Protein AF-A0A5J6MSN3-F1 (afdb_monomer_lite)

Secondary structure (DSSP, 8-state):
-----------------------HHHHHHHHHHHHHHHHHHH--S-SSHHHHHHHHHHHHHHHHHHS-HHHHHHHHHHTPPPPHHHHHHHS-HHHHHHHHHHH-HHHHHHHHHHTT--

Structure (mmCIF, N/CA/C/O backbone):
data_AF-A0A5J6MSN3-F1
#
_entry.id   AF-A0A5J6MSN3-F1
#
loop_
_atom_site.group_PDB
_atom_site.id
_atom_site.type_symbol
_atom_site.label_atom_id
_atom_site.label_alt_id
_atom_site.label_comp_id
_atom_site.label_asym_id
_atom_site.label_entity_id
_atom_site.label_seq_id
_atom_site.pdbx_PDB_ins_code
_atom_site.Cartn_x
_atom_site.Cartn_y
_atom_site.Cartn_z
_atom_site.occupancy
_atom_site.B_iso_or_equiv
_atom_site.auth_seq_id
_atom_site.auth_comp_id
_atom_site.auth_asym_id
_atom_site.auth_atom_id
_atom_site.pdbx_PDB_model_num
ATOM 1 N N . MET A 1 1 ? 27.622 -17.637 60.962 1.00 42.16 1 MET A N 1
ATOM 2 C CA . MET A 1 1 ? 26.563 -18.399 60.266 1.00 42.16 1 MET A CA 1
ATOM 3 C C . MET A 1 1 ? 25.306 -17.545 60.203 1.00 42.16 1 MET A C 1
ATOM 5 O O . MET A 1 1 ? 24.886 -17.123 61.264 1.00 42.16 1 MET A O 1
ATOM 9 N N . ARG A 1 2 ? 24.735 -17.375 58.993 1.00 43.38 2 ARG A N 1
ATOM 10 C CA . ARG A 1 2 ? 23.323 -17.029 58.686 1.00 43.38 2 ARG A CA 1
ATOM 11 C C . ARG A 1 2 ? 22.830 -15.644 59.158 1.00 43.38 2 ARG A C 1
ATOM 13 O O . ARG A 1 2 ? 22.968 -15.296 60.312 1.00 43.38 2 ARG A O 1
ATOM 20 N N . GLY A 1 3 ? 22.208 -14.801 58.346 1.00 35.91 3 GLY A N 1
ATOM 21 C CA . GLY A 1 3 ? 21.827 -14.869 56.940 1.00 35.91 3 GLY A CA 1
ATOM 22 C C . GLY A 1 3 ? 21.275 -13.491 56.565 1.00 35.91 3 GLY A C 1
ATOM 23 O O . GLY A 1 3 ? 20.485 -12.921 57.312 1.00 35.91 3 GLY A O 1
ATOM 24 N N . LYS A 1 4 ? 21.745 -12.919 55.454 1.00 43.66 4 LYS A N 1
ATOM 25 C CA . LYS A 1 4 ? 21.223 -11.656 54.923 1.00 43.66 4 LYS A CA 1
ATOM 26 C C . LYS A 1 4 ? 19.958 -11.984 54.131 1.00 43.66 4 LYS A C 1
ATOM 28 O O . LYS A 1 4 ? 20.036 -12.725 53.155 1.00 43.66 4 LYS A O 1
ATOM 33 N N . ILE A 1 5 ? 18.812 -11.470 54.572 1.00 53.16 5 ILE A N 1
ATOM 34 C CA . ILE A 1 5 ? 17.555 -11.535 53.821 1.00 53.16 5 ILE A CA 1
ATOM 35 C C . ILE A 1 5 ? 17.694 -10.549 52.660 1.00 53.16 5 ILE A C 1
ATOM 37 O O . ILE A 1 5 ? 17.676 -9.335 52.847 1.00 53.16 5 ILE A O 1
ATOM 41 N N . LEU A 1 6 ? 17.935 -11.096 51.472 1.00 43.41 6 LEU A N 1
ATOM 42 C CA . LEU A 1 6 ? 17.957 -10.367 50.214 1.00 43.41 6 LEU A CA 1
ATOM 43 C C . LEU A 1 6 ? 16.502 -10.206 49.757 1.00 43.41 6 LEU A C 1
ATOM 45 O O . LEU A 1 6 ? 15.920 -11.117 49.173 1.00 43.41 6 LEU A O 1
ATOM 49 N N . THR A 1 7 ? 15.895 -9.068 50.079 1.00 51.88 7 THR A N 1
ATOM 50 C CA . THR A 1 7 ? 14.564 -8.698 49.590 1.00 51.88 7 THR A CA 1
ATOM 51 C C . THR A 1 7 ? 14.663 -8.393 48.095 1.00 51.88 7 THR A C 1
ATOM 53 O O . THR A 1 7 ? 15.107 -7.318 47.697 1.00 51.88 7 THR A O 1
ATOM 56 N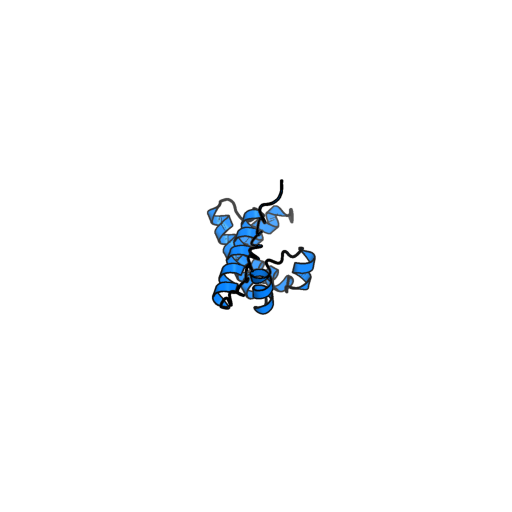 N . ILE A 1 8 ? 14.290 -9.362 47.259 1.00 50.06 8 ILE A N 1
ATOM 57 C CA . ILE A 1 8 ? 14.153 -9.181 45.812 1.00 50.06 8 ILE A CA 1
ATOM 58 C C . ILE A 1 8 ? 12.871 -8.376 45.578 1.00 50.06 8 ILE A C 1
ATOM 60 O O . ILE A 1 8 ? 11.764 -8.906 45.646 1.00 50.06 8 ILE A O 1
ATOM 64 N N . LEU A 1 9 ? 13.028 -7.077 45.324 1.00 46.84 9 LEU A N 1
ATOM 65 C CA . LEU A 1 9 ? 11.989 -6.238 44.735 1.00 46.84 9 LEU A CA 1
ATOM 66 C C . LEU A 1 9 ? 11.751 -6.731 43.302 1.00 46.84 9 LEU A C 1
ATOM 68 O O . LEU A 1 9 ? 12.444 -6.333 42.368 1.00 46.84 9 LEU A O 1
ATOM 72 N N . LEU A 1 10 ? 10.779 -7.629 43.139 1.00 49.16 10 LEU A N 1
ATOM 73 C CA . LEU A 1 10 ? 10.155 -7.924 41.853 1.00 49.16 10 LEU A CA 1
ATOM 74 C C . LEU A 1 10 ? 9.430 -6.659 41.387 1.00 49.16 10 LEU A C 1
ATOM 76 O O . LEU A 1 10 ? 8.254 -6.440 41.672 1.00 49.16 10 LEU A O 1
ATOM 80 N N . GLY A 1 11 ? 10.172 -5.799 40.692 1.00 39.44 11 GLY A N 1
ATOM 81 C CA . GLY A 1 11 ? 9.613 -4.750 39.860 1.00 39.44 11 GLY A CA 1
ATOM 82 C C . GLY A 1 11 ? 8.829 -5.404 38.733 1.00 39.44 11 GLY A C 1
ATOM 83 O O . GLY A 1 11 ? 9.381 -5.712 37.680 1.00 39.44 11 GLY A O 1
ATOM 84 N N . VAL A 1 12 ? 7.540 -5.641 38.965 1.00 51.56 12 VAL A N 1
ATOM 85 C CA . VAL A 1 12 ? 6.582 -5.883 37.891 1.00 51.56 12 VAL A CA 1
ATOM 86 C C . VAL A 1 12 ? 6.498 -4.569 37.123 1.00 51.56 12 VAL A C 1
ATOM 88 O O . VAL A 1 12 ? 5.761 -3.658 37.494 1.00 51.56 12 VAL A O 1
ATOM 91 N N . VAL A 1 13 ? 7.317 -4.444 36.079 1.00 51.19 13 VAL A N 1
ATOM 92 C CA . VAL A 1 13 ? 7.136 -3.421 35.055 1.00 51.19 13 VAL A CA 1
ATOM 93 C C . VAL A 1 13 ? 5.846 -3.795 34.340 1.00 51.19 13 VAL A C 1
ATOM 95 O O . VAL A 1 13 ? 5.841 -4.553 33.373 1.00 51.19 13 VAL A O 1
ATOM 98 N N . VAL A 1 14 ? 4.725 -3.308 34.868 1.00 50.88 14 VAL A N 1
ATOM 99 C CA . VAL A 1 14 ? 3.475 -3.247 34.125 1.00 50.88 14 VAL A CA 1
ATOM 100 C C . VAL A 1 14 ? 3.749 -2.254 33.005 1.00 50.88 14 VAL A C 1
ATOM 102 O O . VAL A 1 14 ? 3.611 -1.045 33.181 1.00 50.88 14 VAL A O 1
ATOM 105 N N . VAL A 1 15 ? 4.207 -2.756 31.856 1.00 52.75 15 VAL A N 1
ATOM 106 C CA . VAL A 1 15 ? 4.076 -2.029 30.597 1.00 52.75 15 VAL A CA 1
ATOM 107 C C . VAL A 1 15 ? 2.577 -1.976 30.354 1.00 52.75 15 VAL A C 1
ATOM 109 O O . VAL A 1 15 ? 1.991 -2.858 29.732 1.00 52.75 15 VAL A O 1
ATOM 112 N N . ALA A 1 16 ? 1.932 -0.974 30.947 1.00 45.44 16 ALA A N 1
ATOM 113 C CA . ALA A 1 16 ? 0.631 -0.538 30.511 1.00 45.44 16 ALA A CA 1
ATOM 114 C C . ALA A 1 16 ? 0.846 -0.109 29.061 1.00 45.44 16 ALA A C 1
ATOM 116 O O . ALA A 1 16 ? 1.355 0.979 28.791 1.00 45.44 16 ALA A O 1
ATOM 117 N N . CYS A 1 17 ? 0.545 -1.006 28.122 1.00 48.94 17 CYS A N 1
ATOM 118 C CA . CYS A 1 17 ? 0.270 -0.625 26.752 1.00 48.94 17 CYS A CA 1
ATOM 119 C C . CYS A 1 17 ? -0.966 0.264 26.834 1.00 48.94 17 CYS A C 1
ATOM 121 O O . CYS A 1 17 ? -2.091 -0.213 26.710 1.00 48.94 17 CYS A O 1
ATOM 123 N N . SER A 1 18 ? -0.763 1.543 27.150 1.00 47.03 18 SER A N 1
ATOM 124 C CA . SER A 1 18 ? -1.765 2.571 26.959 1.00 47.03 18 SER A CA 1
ATOM 125 C C . SER A 1 18 ? -2.219 2.398 25.524 1.00 47.03 18 SER A C 1
ATOM 127 O O . SER A 1 18 ? -1.407 2.547 24.609 1.00 47.03 18 SER A O 1
ATOM 129 N N . ALA A 1 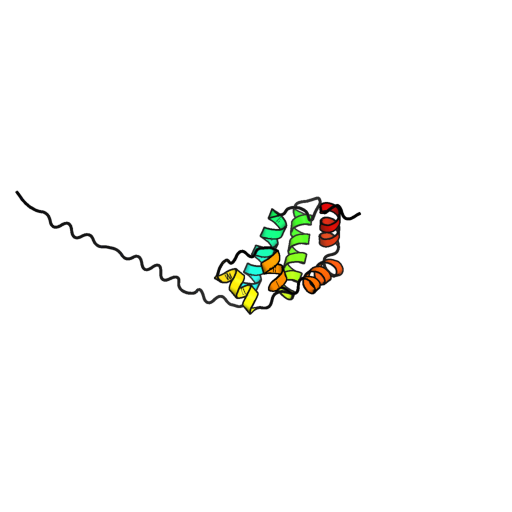19 ? -3.469 1.981 25.334 1.00 53.75 19 ALA A N 1
ATOM 130 C CA . ALA A 1 19 ? -4.089 1.984 24.027 1.00 53.75 19 ALA A CA 1
ATOM 131 C C . ALA A 1 19 ? -3.982 3.428 23.537 1.00 53.75 19 ALA A C 1
ATOM 133 O O . ALA A 1 19 ? -4.675 4.316 24.036 1.00 53.75 19 ALA A O 1
ATOM 134 N N . VAL A 1 20 ? -3.002 3.692 22.671 1.00 64.69 20 VAL A N 1
ATOM 135 C CA . VAL A 1 20 ? -2.852 4.996 22.042 1.00 64.69 20 VAL A CA 1
ATOM 136 C C . VAL A 1 20 ? -4.074 5.097 21.158 1.00 64.69 20 VAL A C 1
ATOM 138 O O . VAL A 1 20 ? -4.148 4.427 20.132 1.00 64.69 20 VAL A O 1
ATOM 141 N N . ASN A 1 21 ? -5.065 5.845 21.629 1.00 73.00 21 ASN A N 1
ATOM 142 C CA . ASN A 1 21 ? -6.329 6.015 20.941 1.00 73.00 21 ASN A CA 1
ATOM 143 C C . ASN A 1 21 ? -6.065 6.949 19.755 1.00 73.00 21 ASN A C 1
ATOM 145 O O . ASN A 1 21 ? -6.227 8.163 19.862 1.00 73.00 21 ASN A O 1
ATOM 149 N N . ARG A 1 22 ? -5.513 6.385 18.676 1.00 84.06 22 ARG A N 1
ATOM 150 C CA . ARG A 1 22 ? -5.117 7.128 17.478 1.00 84.06 22 ARG A CA 1
ATOM 151 C C . ARG A 1 22 ? -6.355 7.672 16.781 1.00 84.06 22 ARG A C 1
ATOM 153 O O . ARG A 1 22 ? -7.375 6.976 16.709 1.00 84.06 22 ARG A O 1
ATOM 160 N N . SER A 1 23 ? -6.271 8.885 16.247 1.00 92.50 23 SER A N 1
ATOM 161 C CA . SER A 1 23 ? -7.331 9.428 15.395 1.00 92.50 23 SER A CA 1
ATOM 162 C C . SER A 1 23 ? -7.437 8.629 14.092 1.00 92.50 23 SER A C 1
ATOM 164 O O . SER A 1 23 ? -6.495 7.943 13.693 1.00 92.50 23 SER A O 1
ATOM 166 N N . ASP A 1 24 ? -8.578 8.710 13.405 1.00 90.88 24 ASP A N 1
ATOM 167 C CA . ASP A 1 24 ? -8.731 8.060 12.096 1.00 90.88 24 ASP A CA 1
ATOM 168 C C . ASP A 1 24 ? -7.717 8.597 11.071 1.00 90.88 24 ASP A C 1
ATOM 170 O O . ASP A 1 24 ? -7.189 7.835 10.269 1.00 90.88 24 ASP A O 1
ATOM 174 N N . GLU A 1 25 ? -7.356 9.880 11.154 1.00 94.19 25 GLU A N 1
ATOM 175 C CA . GLU A 1 25 ? -6.325 10.490 10.304 1.00 94.19 25 GLU A CA 1
ATOM 176 C C . GLU A 1 25 ? -4.933 9.893 10.566 1.00 94.19 25 GLU A C 1
ATOM 178 O O . GLU A 1 25 ? -4.184 9.622 9.627 1.00 94.19 25 GLU A O 1
ATOM 183 N N . GLU A 1 26 ? -4.584 9.643 11.833 1.00 94.81 26 GLU A N 1
ATOM 184 C CA . GLU A 1 26 ? -3.326 8.983 12.200 1.00 94.81 26 GLU A CA 1
ATOM 185 C C . GLU A 1 26 ? -3.295 7.522 11.732 1.00 94.81 26 GLU A C 1
ATOM 187 O O . GLU A 1 26 ? -2.252 7.035 11.286 1.00 94.81 26 GLU A O 1
ATOM 192 N N . ILE A 1 27 ? -4.433 6.824 11.814 1.00 94.38 27 ILE A N 1
ATOM 193 C CA . ILE A 1 27 ? -4.590 5.461 11.295 1.00 94.38 27 ILE A CA 1
ATOM 194 C C . ILE A 1 27 ? -4.417 5.442 9.776 1.00 94.38 27 ILE A C 1
ATOM 196 O O . ILE A 1 27 ? -3.641 4.635 9.269 1.00 94.38 27 ILE A O 1
ATOM 200 N N . ASP A 1 28 ? -5.074 6.344 9.053 1.00 95.12 28 ASP A N 1
ATOM 201 C CA . ASP A 1 28 ? -5.018 6.412 7.592 1.00 95.12 28 ASP A CA 1
ATOM 202 C C . ASP A 1 28 ? -3.612 6.780 7.092 1.00 95.12 28 ASP A C 1
ATOM 204 O O . ASP A 1 28 ? -3.112 6.193 6.123 1.00 95.12 28 ASP A O 1
ATOM 208 N N . ALA A 1 29 ? -2.935 7.703 7.782 1.00 95.25 29 ALA A N 1
ATOM 209 C CA . ALA A 1 29 ? -1.560 8.084 7.477 1.00 95.25 29 ALA A CA 1
ATOM 210 C C . ALA A 1 29 ? -0.584 6.917 7.694 1.00 95.25 29 ALA A C 1
ATOM 212 O O . ALA A 1 29 ? 0.260 6.645 6.835 1.00 95.25 29 ALA A O 1
ATOM 213 N N . GLU A 1 30 ? -0.707 6.202 8.814 1.00 94.88 30 GLU A N 1
ATOM 214 C CA . GLU A 1 30 ? 0.147 5.052 9.113 1.00 94.88 30 GLU A CA 1
ATOM 215 C C . GLU A 1 30 ? -0.144 3.865 8.187 1.00 94.88 30 GLU A C 1
ATOM 217 O O . GLU A 1 30 ? 0.797 3.242 7.695 1.00 94.88 30 GLU A O 1
ATOM 222 N N . PHE A 1 31 ? -1.415 3.597 7.882 1.00 92.81 31 PHE A N 1
ATOM 223 C CA . PHE A 1 31 ? -1.830 2.588 6.908 1.00 92.81 31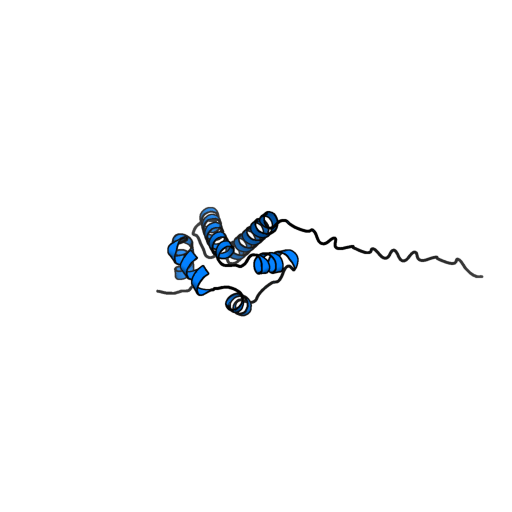 PHE A CA 1
ATOM 224 C C . PHE A 1 31 ? -1.198 2.862 5.537 1.00 92.81 31 PHE A C 1
ATOM 226 O O . PHE A 1 31 ? -0.495 2.014 4.988 1.00 92.81 31 PHE A O 1
ATOM 233 N N . THR A 1 32 ? -1.350 4.090 5.030 1.00 93.75 32 THR A N 1
ATOM 234 C CA . THR A 1 32 ? -0.763 4.512 3.748 1.00 93.75 32 THR A CA 1
ATOM 235 C C . THR A 1 32 ? 0.761 4.377 3.767 1.00 93.75 32 THR A C 1
ATOM 237 O O . THR A 1 32 ? 1.366 3.904 2.805 1.00 93.75 32 THR A O 1
ATOM 240 N N . ARG A 1 33 ? 1.415 4.755 4.874 1.00 94.31 33 ARG A N 1
ATOM 241 C CA . ARG A 1 33 ? 2.870 4.626 5.032 1.00 94.31 33 ARG A CA 1
ATOM 242 C C . ARG A 1 33 ? 3.321 3.164 4.958 1.00 94.31 33 ARG A C 1
ATOM 244 O O . ARG A 1 33 ? 4.319 2.881 4.294 1.00 94.31 33 ARG A O 1
ATOM 251 N N . GLN A 1 34 ? 2.612 2.252 5.623 1.00 90.50 34 GLN A N 1
ATOM 252 C CA . GLN A 1 34 ? 2.909 0.817 5.597 1.00 90.50 34 GLN A CA 1
ATOM 253 C C . GLN A 1 34 ? 2.708 0.224 4.200 1.00 90.50 34 GLN A C 1
ATOM 255 O O . GLN A 1 34 ? 3.604 -0.467 3.716 1.00 90.50 34 GLN A O 1
ATOM 260 N N . ALA A 1 35 ? 1.611 0.570 3.520 1.00 88.19 35 ALA A N 1
ATOM 261 C CA . ALA A 1 35 ? 1.343 0.156 2.143 1.00 88.19 35 ALA A CA 1
ATOM 262 C C . ALA A 1 35 ? 2.450 0.613 1.175 1.00 88.19 35 ALA A C 1
ATOM 264 O O . ALA A 1 35 ? 2.981 -0.187 0.402 1.00 88.19 35 ALA A O 1
ATOM 265 N N . VAL A 1 36 ? 2.899 1.874 1.274 1.00 90.00 36 VAL A N 1
ATOM 266 C CA . VAL A 1 36 ? 4.026 2.377 0.465 1.00 90.00 36 VAL A CA 1
ATOM 267 C C . VAL A 1 36 ? 5.304 1.584 0.737 1.00 90.00 36 VAL A C 1
ATOM 269 O O . VAL A 1 36 ? 6.003 1.220 -0.207 1.00 90.00 36 VAL A O 1
ATOM 272 N N . LEU A 1 37 ? 5.626 1.308 2.004 1.00 88.12 37 LEU A N 1
ATOM 273 C CA . LEU A 1 37 ? 6.826 0.546 2.358 1.00 88.12 37 LEU A CA 1
ATOM 274 C C . LEU A 1 37 ? 6.768 -0.900 1.863 1.00 88.12 37 LEU A C 1
ATOM 276 O O . LEU A 1 37 ? 7.776 -1.385 1.351 1.00 88.12 37 LEU A O 1
ATOM 280 N N . GLY A 1 38 ? 5.613 -1.560 1.976 1.00 83.50 38 GLY A N 1
ATOM 281 C CA . GLY A 1 38 ? 5.387 -2.892 1.417 1.00 83.50 38 GLY A CA 1
ATOM 282 C C . GLY A 1 38 ? 5.559 -2.898 -0.102 1.00 83.50 38 GLY A C 1
ATOM 283 O O . GLY A 1 38 ? 6.340 -3.673 -0.645 1.00 83.50 38 GLY A O 1
ATOM 284 N N . CYS A 1 39 ? 4.925 -1.961 -0.803 1.00 82.50 39 CYS A N 1
ATOM 285 C CA . CYS A 1 39 ? 5.076 -1.835 -2.252 1.00 82.50 39 CYS A CA 1
ATOM 286 C C . CYS A 1 39 ? 6.540 -1.601 -2.678 1.00 82.50 39 CYS A C 1
ATOM 288 O O . CYS A 1 39 ? 7.029 -2.225 -3.624 1.00 82.50 39 CYS A O 1
ATOM 290 N N . VAL A 1 40 ? 7.272 -0.738 -1.963 1.00 85.25 40 VAL A N 1
ATOM 291 C CA . VAL A 1 40 ? 8.689 -0.464 -2.248 1.00 85.25 40 VAL A CA 1
ATOM 292 C C . VAL A 1 40 ? 9.565 -1.686 -1.966 1.00 85.25 40 VAL A C 1
ATOM 294 O O . VAL A 1 40 ? 10.450 -1.973 -2.770 1.00 85.25 40 VAL A O 1
ATOM 297 N N . SER A 1 41 ? 9.328 -2.420 -0.872 1.00 80.88 41 SER A N 1
ATOM 298 C CA . SER A 1 41 ? 10.116 -3.612 -0.528 1.00 80.88 41 SER A CA 1
ATOM 299 C C . SER A 1 41 ? 9.911 -4.757 -1.524 1.00 80.88 41 SER A C 1
ATOM 301 O O . SER A 1 41 ? 10.853 -5.493 -1.812 1.00 80.88 41 SER A O 1
ATOM 303 N N . HIS A 1 42 ? 8.715 -4.864 -2.110 1.00 72.31 42 HIS A N 1
ATOM 304 C CA . HIS A 1 42 ? 8.417 -5.814 -3.183 1.00 72.31 42 HIS A CA 1
ATOM 305 C C . HIS A 1 42 ? 8.904 -5.354 -4.569 1.00 72.31 42 HIS A C 1
ATOM 307 O O . HIS A 1 42 ? 8.968 -6.170 -5.488 1.00 72.31 42 HIS A O 1
ATOM 313 N N . GLY A 1 43 ? 9.321 -4.089 -4.704 1.00 63.44 43 GLY A N 1
ATOM 314 C CA . GLY A 1 43 ? 10.392 -3.662 -5.608 1.00 63.44 43 GLY A CA 1
ATOM 315 C C . GLY A 1 43 ? 10.214 -3.954 -7.099 1.00 63.44 43 GLY A C 1
ATOM 316 O O . GLY A 1 43 ? 11.157 -4.426 -7.730 1.00 63.44 43 GLY A O 1
ATOM 317 N N . LYS A 1 44 ? 9.039 -3.686 -7.686 1.00 61.91 44 LYS A N 1
ATOM 318 C CA . LYS A 1 44 ? 8.792 -3.983 -9.118 1.00 61.91 44 LYS A CA 1
ATOM 319 C C . LYS A 1 44 ? 8.123 -2.875 -9.934 1.00 61.91 44 LYS A C 1
ATOM 321 O O . LYS A 1 44 ? 7.917 -3.045 -11.131 1.00 61.91 44 LYS A O 1
ATOM 326 N N . HIS A 1 45 ? 7.808 -1.726 -9.332 1.00 62.09 45 HIS A N 1
ATOM 327 C CA . HIS A 1 45 ? 6.915 -0.738 -9.952 1.00 62.09 45 HIS A CA 1
ATOM 328 C C . HIS A 1 45 ? 7.596 0.482 -10.599 1.00 62.09 45 HIS A C 1
ATOM 330 O O . HIS A 1 45 ? 6.944 1.506 -10.751 1.00 62.09 45 HIS A O 1
ATOM 336 N N . GLY A 1 46 ? 8.868 0.448 -11.007 1.00 59.00 46 GLY A N 1
ATOM 337 C CA . GLY A 1 46 ? 9.470 1.615 -11.671 1.00 59.00 46 GLY A CA 1
ATOM 338 C C . GLY A 1 46 ? 10.913 1.428 -12.126 1.00 59.00 46 GLY A C 1
ATOM 339 O O . GLY A 1 46 ? 11.604 0.529 -11.662 1.00 59.00 46 GLY A O 1
ATOM 340 N N . THR A 1 47 ? 11.367 2.294 -13.036 1.00 66.69 47 THR A N 1
ATOM 341 C CA . THR A 1 47 ? 12.746 2.302 -13.557 1.00 66.69 47 THR A CA 1
ATOM 342 C C . THR A 1 47 ? 13.726 3.073 -12.666 1.00 66.69 47 THR A C 1
ATOM 344 O O . THR A 1 47 ? 14.929 2.852 -12.769 1.00 66.69 47 THR A O 1
ATOM 347 N N . THR A 1 48 ? 13.231 3.959 -11.788 1.00 81.75 48 THR A N 1
ATOM 348 C CA . THR A 1 48 ? 14.028 4.721 -10.804 1.00 81.75 48 THR A CA 1
ATOM 349 C C . THR A 1 48 ? 13.387 4.675 -9.409 1.00 81.75 48 THR A C 1
ATOM 351 O O . THR A 1 48 ? 12.181 4.414 -9.306 1.00 81.75 48 THR A O 1
ATOM 354 N N . PRO A 1 49 ? 14.141 4.964 -8.328 1.00 82.00 49 PRO A N 1
ATOM 355 C CA . PRO A 1 49 ? 13.599 5.032 -6.967 1.00 82.00 49 PRO A CA 1
ATOM 356 C C . PRO A 1 49 ? 12.452 6.040 -6.805 1.00 82.00 49 PRO A C 1
ATOM 358 O O . PRO A 1 49 ? 11.470 5.764 -6.116 1.00 82.00 49 PRO A O 1
ATOM 361 N N . GLU A 1 50 ? 12.536 7.197 -7.462 1.00 84.69 50 GLU A N 1
ATOM 362 C CA . GLU A 1 50 ? 11.498 8.232 -7.418 1.00 84.69 50 GLU A CA 1
ATOM 363 C C . GLU A 1 50 ? 10.224 7.764 -8.123 1.00 84.69 50 GLU A C 1
ATOM 365 O O . GLU A 1 50 ? 9.123 7.935 -7.595 1.00 84.69 50 GLU A O 1
ATOM 370 N N . ALA A 1 51 ? 10.369 7.138 -9.296 1.00 81.69 51 ALA A N 1
ATOM 371 C CA . ALA A 1 51 ? 9.247 6.577 -10.039 1.00 81.69 51 ALA A CA 1
ATOM 372 C C . ALA A 1 51 ? 8.569 5.446 -9.251 1.00 81.69 51 ALA A C 1
ATOM 374 O O . ALA A 1 51 ? 7.342 5.418 -9.152 1.00 81.69 51 ALA A O 1
ATOM 375 N N . LEU A 1 52 ? 9.362 4.565 -8.631 1.00 83.75 52 LEU A N 1
ATOM 376 C CA . LEU A 1 52 ? 8.869 3.509 -7.748 1.00 83.75 52 LEU A CA 1
ATOM 377 C C . LEU A 1 52 ? 8.068 4.098 -6.582 1.00 83.75 52 LEU A C 1
ATOM 379 O O . LEU A 1 52 ? 6.929 3.695 -6.354 1.00 83.75 52 LEU A O 1
ATOM 383 N N . ARG A 1 53 ? 8.621 5.096 -5.881 1.00 86.69 53 ARG A N 1
ATOM 384 C CA . ARG A 1 53 ? 7.949 5.740 -4.746 1.00 86.69 53 ARG A CA 1
ATOM 385 C C . ARG A 1 53 ? 6.631 6.393 -5.157 1.00 86.69 53 ARG A C 1
ATOM 387 O O . ARG A 1 53 ? 5.633 6.202 -4.469 1.00 86.69 53 ARG A O 1
ATOM 394 N N . LYS A 1 54 ? 6.611 7.123 -6.276 1.00 88.00 54 LYS A N 1
ATOM 395 C CA . LYS A 1 54 ? 5.395 7.769 -6.792 1.00 88.00 54 LYS A CA 1
ATOM 396 C C . LYS A 1 54 ? 4.314 6.745 -7.150 1.00 88.00 54 LYS A C 1
ATOM 398 O O . LYS A 1 54 ? 3.145 6.948 -6.835 1.00 88.00 54 LYS A O 1
ATOM 403 N N . ASN A 1 55 ? 4.703 5.630 -7.762 1.00 86.81 55 ASN A N 1
ATOM 404 C CA . ASN A 1 55 ? 3.773 4.560 -8.111 1.00 86.81 55 ASN A CA 1
ATOM 405 C C . ASN A 1 55 ? 3.214 3.869 -6.862 1.00 86.81 55 ASN A C 1
ATOM 407 O O . ASN A 1 55 ? 2.003 3.684 -6.767 1.00 86.81 55 ASN A O 1
ATOM 411 N N . CYS A 1 56 ? 4.060 3.593 -5.869 1.00 88.25 56 CYS A N 1
ATOM 412 C CA . CYS A 1 56 ? 3.622 3.029 -4.595 1.00 88.25 56 CYS A CA 1
ATOM 413 C C . CYS A 1 56 ? 2.710 3.970 -3.798 1.00 88.25 56 CYS A C 1
ATOM 415 O O . CYS A 1 56 ? 1.789 3.503 -3.140 1.00 88.25 56 CYS A O 1
ATOM 417 N N . GLN A 1 57 ? 2.914 5.288 -3.877 1.00 92.25 57 GLN A N 1
ATOM 418 C CA . GLN A 1 57 ? 2.000 6.265 -3.273 1.00 92.25 57 G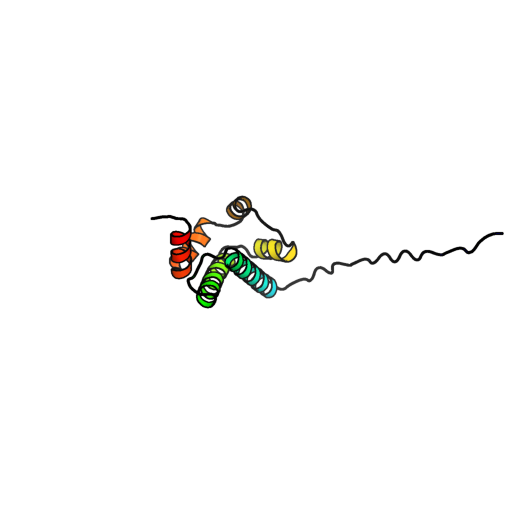LN A CA 1
ATOM 419 C C . GLN A 1 57 ? 0.608 6.229 -3.912 1.00 92.25 57 GLN A C 1
ATOM 421 O O . GLN A 1 57 ? -0.384 6.318 -3.197 1.00 92.25 57 GLN A O 1
ATOM 426 N N . CYS A 1 58 ? 0.532 6.073 -5.236 1.00 91.12 58 CYS A N 1
ATOM 427 C CA . CYS A 1 58 ? -0.748 5.935 -5.930 1.00 91.12 58 CYS A CA 1
ATOM 428 C C . CYS A 1 58 ? -1.469 4.644 -5.513 1.00 91.12 58 CYS A C 1
ATOM 430 O O . CYS A 1 58 ? -2.632 4.687 -5.129 1.00 91.12 58 CYS A O 1
ATOM 432 N N . VAL A 1 59 ? -0.757 3.511 -5.504 1.00 89.06 59 VAL A N 1
ATOM 433 C CA . VAL A 1 59 ? -1.311 2.216 -5.071 1.00 89.06 59 VAL A CA 1
ATOM 434 C C . VAL A 1 59 ? -1.819 2.281 -3.630 1.00 89.06 59 VAL A C 1
ATOM 436 O O . VAL A 1 59 ? -2.959 1.913 -3.372 1.00 89.06 59 VAL A O 1
ATOM 439 N N . ALA A 1 60 ? -1.023 2.833 -2.711 1.00 91.50 60 ALA A N 1
ATOM 440 C CA . ALA A 1 60 ? -1.416 2.984 -1.313 1.00 91.50 60 ALA A CA 1
ATOM 441 C C . ALA A 1 60 ? -2.667 3.864 -1.137 1.00 91.50 60 ALA A C 1
ATOM 443 O O . ALA A 1 60 ? -3.463 3.630 -0.232 1.00 91.50 60 ALA A O 1
ATOM 444 N N . HIS A 1 61 ? -2.867 4.862 -2.005 1.00 93.81 61 HIS A N 1
ATOM 445 C CA . HIS A 1 61 ? -4.085 5.669 -1.998 1.00 93.81 61 HIS A CA 1
ATOM 446 C C . HIS A 1 61 ? -5.317 4.860 -2.428 1.00 93.81 61 HIS A C 1
ATOM 448 O O . HIS A 1 61 ? -6.354 4.925 -1.772 1.00 93.81 61 HIS A O 1
ATOM 454 N N . GLU A 1 62 ? -5.207 4.054 -3.483 1.00 91.75 62 GLU A N 1
ATOM 455 C CA . GLU A 1 62 ? -6.302 3.175 -3.916 1.00 91.75 62 GLU A CA 1
ATOM 456 C C . GLU A 1 62 ? -6.623 2.099 -2.865 1.00 91.75 62 GLU A C 1
ATOM 458 O O . GLU A 1 62 ? -7.795 1.820 -2.598 1.00 91.75 62 GLU A O 1
ATOM 463 N N . GLU A 1 63 ? -5.599 1.548 -2.204 1.00 89.31 63 GLU A N 1
ATOM 464 C CA . GLU A 1 63 ? -5.761 0.643 -1.061 1.00 89.31 63 GLU A CA 1
ATOM 465 C C . GLU A 1 63 ? -6.462 1.331 0.114 1.00 89.31 63 GLU A C 1
ATOM 467 O O . GLU A 1 63 ? -7.373 0.748 0.704 1.00 89.31 63 GLU A O 1
ATOM 472 N N . LEU A 1 64 ? -6.103 2.581 0.431 1.00 92.31 64 LEU A N 1
ATOM 473 C CA . LEU A 1 64 ? -6.761 3.368 1.478 1.00 92.31 64 LEU A CA 1
ATOM 474 C C . LEU A 1 64 ? -8.255 3.519 1.184 1.00 92.31 64 LEU A C 1
ATOM 476 O O . LEU A 1 64 ? -9.089 3.266 2.055 1.00 92.31 64 LEU A O 1
ATOM 480 N N . LEU A 1 65 ? -8.598 3.890 -0.051 1.00 90.62 65 LEU A N 1
ATOM 481 C CA . LEU A 1 65 ? -9.986 4.042 -0.479 1.00 90.62 65 LEU A CA 1
ATOM 482 C C . LEU A 1 65 ? -10.739 2.707 -0.476 1.00 90.62 65 LEU A C 1
ATOM 484 O O . LEU A 1 65 ? -11.963 2.710 -0.332 1.00 90.62 65 LEU A O 1
ATOM 488 N N . GLY A 1 66 ? -10.049 1.595 -0.749 1.00 87.25 66 GLY A N 1
ATOM 489 C CA . GLY A 1 66 ? -10.629 0.251 -0.865 1.00 87.25 66 GLY A CA 1
ATOM 490 C C . GLY A 1 66 ? -10.740 -0.509 0.443 1.00 87.25 66 GLY A C 1
ATOM 491 O O . GLY A 1 66 ? -11.516 -1.457 0.525 1.00 87.25 66 GLY A O 1
ATOM 492 N N . THR A 1 67 ? -10.014 -0.074 1.467 1.00 86.56 67 THR A N 1
ATOM 493 C CA . THR A 1 67 ? -9.992 -0.727 2.771 1.00 86.56 67 THR A CA 1
ATOM 494 C C . THR A 1 67 ? -10.930 0.004 3.730 1.00 86.56 67 THR A C 1
ATOM 496 O O . THR A 1 67 ? -10.722 1.193 3.975 1.00 86.56 67 THR A O 1
ATOM 499 N N . PRO A 1 68 ? -11.941 -0.660 4.317 1.00 88.50 68 PRO A N 1
ATOM 500 C CA . PRO A 1 68 ? -12.829 -0.039 5.297 1.00 88.50 68 PRO A CA 1
ATOM 501 C C . PRO A 1 68 ? -12.076 0.505 6.528 1.00 88.50 68 PRO A C 1
ATOM 503 O O . PRO A 1 68 ? -11.119 -0.135 6.978 1.00 88.50 68 PRO A O 1
ATOM 506 N N . PRO A 1 69 ? -12.511 1.628 7.138 1.00 90.88 69 PRO A N 1
ATOM 507 C CA . PRO A 1 69 ? -11.801 2.256 8.261 1.00 90.88 69 PRO A CA 1
ATOM 508 C C . PRO A 1 69 ? -11.513 1.321 9.446 1.00 90.88 69 PRO A C 1
ATOM 510 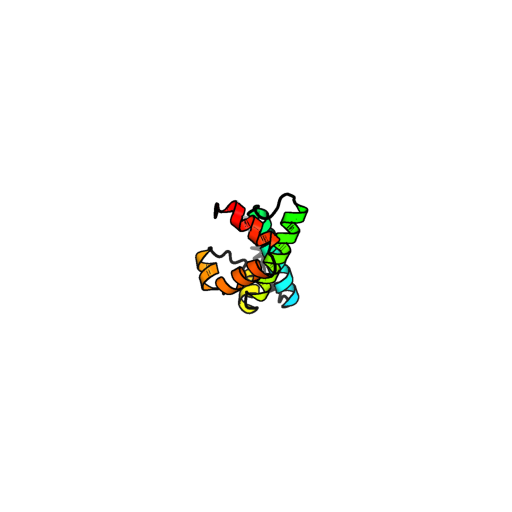O O . PRO A 1 69 ? -10.419 1.342 10.007 1.00 90.88 69 PRO A O 1
ATOM 513 N N . ASN A 1 70 ? -12.459 0.444 9.801 1.00 88.62 70 ASN A N 1
ATOM 514 C CA . ASN A 1 70 ? -12.286 -0.524 10.888 1.00 88.62 70 ASN A CA 1
ATOM 515 C C . ASN A 1 70 ? -11.179 -1.548 10.593 1.00 88.62 70 ASN A C 1
ATOM 517 O O . ASN A 1 70 ? -10.469 -1.961 11.507 1.00 88.62 70 ASN A O 1
ATOM 521 N N . ILE A 1 71 ? -11.006 -1.932 9.326 1.00 87.50 71 ILE A N 1
ATOM 522 C CA . ILE A 1 71 ? -9.938 -2.840 8.902 1.00 87.50 71 ILE A CA 1
ATOM 523 C C . ILE A 1 71 ? -8.594 -2.115 8.915 1.00 87.50 71 ILE A C 1
ATOM 525 O O . ILE A 1 71 ? -7.627 -2.656 9.443 1.00 87.50 71 ILE A O 1
ATOM 529 N N . ARG A 1 72 ? -8.529 -0.871 8.420 1.00 90.62 72 ARG A N 1
ATOM 530 C CA . ARG A 1 72 ? -7.299 -0.058 8.479 1.00 90.62 72 ARG A CA 1
ATOM 531 C C . ARG A 1 72 ? -6.802 0.092 9.912 1.00 90.62 72 ARG A C 1
ATOM 533 O O . ARG A 1 72 ? -5.625 -0.138 10.184 1.00 90.62 72 ARG A O 1
ATOM 540 N N . ARG A 1 73 ? -7.717 0.395 10.836 1.00 91.19 73 ARG A N 1
ATOM 541 C CA . ARG A 1 73 ? -7.420 0.479 12.269 1.00 91.19 73 ARG A CA 1
ATOM 542 C C . ARG A 1 73 ? -6.900 -0.845 12.813 1.00 91.19 73 ARG A C 1
ATOM 544 O O . ARG A 1 73 ? -5.846 -0.863 13.438 1.00 91.19 73 ARG A O 1
ATOM 551 N N . LEU A 1 74 ? -7.584 -1.945 12.511 1.00 88.25 74 LEU A N 1
ATOM 552 C CA . LEU A 1 74 ? -7.182 -3.277 12.952 1.00 88.25 74 LEU A CA 1
ATOM 553 C C . LEU A 1 74 ? -5.774 -3.653 12.457 1.00 88.25 74 LEU A C 1
ATOM 555 O O . LEU A 1 74 ? -4.951 -4.112 13.247 1.00 88.25 74 LEU A O 1
ATOM 559 N N . LEU A 1 75 ? -5.460 -3.383 11.189 1.00 87.69 75 LEU A N 1
ATOM 560 C CA . LEU A 1 75 ? -4.135 -3.626 10.612 1.00 87.69 75 LEU A CA 1
ATOM 561 C C . LEU A 1 75 ? -3.044 -2.785 11.289 1.00 87.69 75 LEU A C 1
ATOM 563 O O . LEU A 1 75 ? -1.995 -3.315 11.661 1.00 87.69 75 LEU A O 1
ATOM 567 N N . VAL A 1 76 ? -3.301 -1.492 11.498 1.00 90.38 76 VAL A N 1
ATOM 568 C CA . VAL A 1 76 ? -2.328 -0.554 12.074 1.00 90.38 76 VAL A CA 1
ATOM 569 C C . VAL A 1 76 ? -2.102 -0.794 13.567 1.00 90.38 76 VAL A C 1
ATOM 571 O O . VAL A 1 76 ? -0.955 -0.829 14.020 1.00 90.38 76 VAL A O 1
ATOM 574 N N . GLU A 1 77 ? -3.169 -0.939 14.348 1.00 89.12 77 GLU A N 1
ATOM 575 C CA . GLU A 1 77 ? -3.094 -1.041 15.809 1.00 89.12 77 GLU A CA 1
ATOM 576 C C . GLU A 1 77 ? -2.622 -2.421 16.265 1.00 89.12 77 GLU A C 1
ATOM 578 O O . GLU A 1 77 ? -1.799 -2.515 17.179 1.00 89.12 77 GLU A O 1
ATOM 583 N N . HIS A 1 78 ? -3.074 -3.488 15.600 1.00 85.75 78 HIS A N 1
ATOM 584 C CA . HIS A 1 78 ? -2.689 -4.857 15.950 1.00 85.75 78 HIS A CA 1
ATOM 585 C C . HIS A 1 78 ? -1.484 -5.374 15.162 1.00 85.75 78 HIS A C 1
ATOM 587 O O . HIS A 1 78 ? -1.050 -6.501 15.397 1.00 85.75 78 HIS A O 1
ATOM 593 N N . ARG A 1 79 ? -0.913 -4.559 14.261 1.00 81.69 79 ARG A N 1
ATOM 594 C CA . ARG A 1 79 ? 0.236 -4.922 13.408 1.00 81.69 79 ARG A CA 1
ATOM 595 C C . ARG A 1 79 ? 0.019 -6.253 12.688 1.00 81.69 79 ARG A C 1
ATOM 597 O O . ARG A 1 79 ? 0.931 -7.076 12.584 1.00 81.69 79 ARG A O 1
ATOM 604 N N . MET A 1 80 ? -1.211 -6.487 12.244 1.00 79.06 80 MET A N 1
ATOM 605 C CA . MET A 1 80 ? -1.568 -7.740 11.599 1.00 79.06 80 MET A CA 1
ATOM 606 C C . MET A 1 80 ? -0.893 -7.821 10.237 1.00 79.06 80 MET A C 1
ATOM 608 O O . MET A 1 80 ? -0.973 -6.901 9.428 1.00 79.06 80 MET A O 1
ATOM 612 N N . THR A 1 81 ? -0.214 -8.938 10.001 1.00 73.44 81 THR A N 1
ATOM 613 C CA . THR A 1 81 ? 0.333 -9.272 8.688 1.00 73.44 81 THR A CA 1
ATOM 614 C C . THR A 1 81 ? -0.621 -10.276 8.067 1.00 73.44 81 THR A C 1
ATOM 616 O O . THR A 1 81 ? -0.811 -11.349 8.632 1.00 73.44 81 THR A O 1
ATOM 619 N N . LEU A 1 82 ? -1.258 -9.912 6.959 1.00 70.06 82 LEU A N 1
ATOM 620 C CA . LEU A 1 82 ? -2.174 -10.798 6.248 1.00 70.06 82 LEU A CA 1
ATOM 621 C C . LEU A 1 82 ? -1.417 -11.539 5.147 1.00 70.06 82 LEU A C 1
ATOM 623 O O . LEU A 1 82 ? -0.578 -10.956 4.455 1.00 70.06 82 LEU A O 1
ATOM 627 N N . THR A 1 83 ? -1.723 -12.818 4.962 1.00 73.56 83 THR A N 1
ATOM 628 C CA . THR A 1 83 ? -1.376 -13.526 3.725 1.00 73.56 83 THR A CA 1
ATOM 629 C C . THR A 1 83 ? -2.133 -12.919 2.542 1.00 73.56 83 THR A C 1
ATOM 631 O O . THR A 1 83 ? -3.147 -12.252 2.725 1.00 73.56 83 THR A O 1
ATOM 634 N N . ALA A 1 84 ? -1.683 -13.158 1.306 1.00 66.62 84 ALA A N 1
ATOM 635 C CA . ALA A 1 84 ? -2.384 -12.662 0.116 1.00 66.62 84 ALA A CA 1
ATOM 636 C C . ALA A 1 84 ? -3.841 -13.166 0.021 1.00 66.62 84 ALA A C 1
ATOM 638 O O . ALA A 1 84 ? -4.707 -12.454 -0.478 1.00 66.62 84 ALA A O 1
ATOM 639 N N . GLU A 1 85 ? -4.116 -14.372 0.524 1.00 68.06 85 GLU A N 1
ATOM 640 C CA . GLU A 1 85 ? -5.460 -14.957 0.564 1.00 68.06 85 GLU A CA 1
ATOM 641 C C . GLU A 1 85 ? -6.340 -14.307 1.641 1.00 68.06 85 GLU A C 1
ATOM 643 O O . GLU A 1 85 ? -7.482 -13.944 1.373 1.00 68.06 85 GLU A O 1
ATOM 648 N N . GLU A 1 86 ? -5.813 -14.096 2.851 1.00 73.12 86 GLU A N 1
ATOM 649 C CA . GLU A 1 86 ? -6.531 -13.365 3.906 1.00 73.12 86 GLU A CA 1
ATOM 650 C C . GLU A 1 86 ? -6.759 -11.912 3.527 1.00 73.12 86 GLU A C 1
ATOM 652 O O . GLU A 1 86 ? -7.820 -11.366 3.814 1.00 73.12 86 GLU A O 1
ATOM 657 N N . PHE A 1 87 ? -5.784 -11.309 2.845 1.00 67.31 87 PHE A N 1
ATOM 658 C CA . PHE A 1 87 ? -5.974 -10.046 2.170 1.00 67.31 87 PHE A CA 1
ATOM 659 C C . PHE A 1 87 ? -7.226 -10.236 1.278 1.00 67.31 87 PHE A C 1
ATOM 661 O O . PHE A 1 87 ? -8.247 -9.615 1.569 1.00 67.31 87 PHE A O 1
ATOM 668 N N . ALA A 1 88 ? -7.230 -11.135 0.281 1.00 67.25 88 ALA A N 1
ATOM 669 C CA . ALA A 1 88 ? -8.280 -11.192 -0.757 1.00 67.25 88 ALA A CA 1
ATOM 670 C C . ALA A 1 88 ? -9.703 -11.402 -0.218 1.00 67.25 88 ALA A C 1
ATOM 672 O O . ALA A 1 88 ? -10.669 -10.987 -0.853 1.00 67.25 88 ALA A O 1
ATOM 673 N N . ASN A 1 89 ? -9.820 -12.011 0.961 1.00 70.50 89 ASN A N 1
ATOM 674 C CA . ASN A 1 89 ? -11.085 -12.254 1.648 1.00 70.50 89 ASN A CA 1
ATOM 675 C C . ASN A 1 89 ? -11.570 -11.077 2.517 1.00 70.50 89 ASN A C 1
ATOM 677 O O . ASN A 1 89 ? -12.747 -11.024 2.869 1.00 70.50 89 ASN A O 1
ATOM 681 N N . ILE A 1 90 ? -10.682 -10.155 2.896 1.00 67.81 90 ILE A N 1
ATOM 682 C CA . ILE A 1 90 ? -10.985 -8.995 3.750 1.00 67.81 90 ILE A CA 1
ATOM 683 C C . ILE A 1 90 ? -11.109 -7.705 2.918 1.00 67.81 90 ILE A C 1
ATOM 685 O O . ILE A 1 90 ? -11.864 -6.808 3.303 1.00 67.81 90 ILE A O 1
ATOM 689 N N . TYR A 1 91 ? -10.398 -7.600 1.786 1.00 72.88 91 TYR A N 1
ATOM 690 C CA . TYR A 1 91 ? -10.459 -6.448 0.877 1.00 72.88 91 TYR A CA 1
ATOM 691 C C . TYR A 1 91 ? -11.283 -6.744 -0.380 1.00 72.88 91 TYR A C 1
ATOM 693 O O . TYR A 1 91 ? -11.261 -7.851 -0.912 1.00 72.88 91 TYR A O 1
ATOM 701 N N . ASP A 1 92 ? -11.975 -5.726 -0.903 1.00 75.00 92 ASP A N 1
ATOM 702 C CA . ASP A 1 92 ? -12.552 -5.789 -2.249 1.00 75.00 92 ASP A CA 1
ATOM 703 C C . ASP A 1 92 ? -11.417 -5.711 -3.276 1.00 75.00 92 ASP A C 1
ATOM 705 O O . ASP A 1 92 ? -10.987 -4.637 -3.724 1.00 75.00 92 ASP A O 1
ATOM 709 N N . SER A 1 93 ? -10.870 -6.887 -3.565 1.00 73.75 93 SER A N 1
ATOM 710 C CA . SER A 1 93 ? -9.665 -7.028 -4.362 1.00 73.75 93 SER A CA 1
ATOM 711 C C . SER A 1 93 ? -9.805 -6.611 -5.796 1.00 73.75 93 SER A C 1
ATOM 713 O O . SER A 1 93 ? -8.908 -5.966 -6.350 1.00 73.75 93 SER A O 1
ATOM 715 N N . ASP A 1 94 ? -10.973 -6.872 -6.349 1.00 81.19 94 ASP A N 1
ATOM 716 C CA . ASP A 1 94 ? -11.317 -6.470 -7.691 1.00 81.19 94 ASP A CA 1
ATOM 717 C C . ASP A 1 94 ? -11.455 -4.953 -7.779 1.00 81.19 94 ASP A C 1
ATOM 719 O O . ASP A 1 94 ? -10.941 -4.350 -8.725 1.00 81.19 94 ASP A O 1
ATOM 723 N N . ARG A 1 95 ? -12.054 -4.301 -6.775 1.00 84.00 95 ARG A N 1
ATOM 724 C CA . ARG A 1 95 ? -12.190 -2.840 -6.756 1.00 84.00 95 ARG A CA 1
ATOM 725 C C . ARG A 1 95 ? -10.851 -2.130 -6.604 1.00 84.00 95 ARG A C 1
ATOM 727 O O . ARG A 1 95 ? -10.608 -1.164 -7.325 1.00 84.00 95 ARG A O 1
ATOM 734 N N . VAL A 1 96 ? -9.978 -2.591 -5.705 1.00 83.88 96 VAL A N 1
ATOM 735 C CA . VAL A 1 96 ? -8.631 -2.011 -5.543 1.00 83.88 96 VAL A CA 1
ATOM 736 C C . VAL A 1 96 ? -7.815 -2.199 -6.821 1.00 83.88 96 VAL A C 1
ATOM 738 O O . VAL A 1 96 ? -7.259 -1.232 -7.339 1.00 83.88 96 VAL A O 1
ATOM 741 N N . ASN A 1 97 ? -7.809 -3.402 -7.401 1.00 81.06 97 ASN A N 1
ATOM 742 C CA . ASN A 1 97 ? -7.102 -3.661 -8.657 1.00 81.06 97 ASN A CA 1
ATOM 743 C C . ASN A 1 97 ? -7.672 -2.849 -9.829 1.00 81.06 97 ASN A C 1
ATOM 745 O O . ASN A 1 97 ? -6.914 -2.344 -10.663 1.00 81.06 97 ASN A O 1
ATOM 749 N N . ALA A 1 98 ? -8.995 -2.680 -9.895 1.00 86.00 98 ALA A N 1
ATOM 750 C CA . ALA A 1 98 ? -9.637 -1.818 -10.880 1.00 86.00 98 ALA A CA 1
ATOM 751 C C . ALA A 1 98 ? -9.233 -0.348 -10.690 1.00 86.00 98 ALA A C 1
ATOM 753 O O . ALA A 1 98 ? -8.882 0.302 -11.675 1.00 86.00 98 ALA A O 1
ATOM 754 N N . GLY A 1 99 ? -9.217 0.146 -9.448 1.00 87.44 99 GLY A N 1
ATOM 755 C CA . GLY A 1 99 ? -8.734 1.481 -9.091 1.00 87.44 99 GLY A CA 1
ATOM 756 C C . GLY A 1 99 ? -7.283 1.693 -9.512 1.00 87.44 99 GLY A C 1
ATOM 757 O O . GLY A 1 99 ? -6.987 2.621 -10.258 1.00 87.44 99 GLY A O 1
ATOM 758 N N . ILE A 1 100 ? -6.386 0.761 -9.179 1.00 85.56 100 ILE A N 1
ATOM 759 C CA . ILE A 1 100 ? -4.972 0.808 -9.586 1.00 85.56 100 ILE A CA 1
ATOM 760 C C . ILE A 1 100 ? -4.834 0.831 -11.114 1.00 85.56 100 ILE A C 1
ATOM 762 O O . ILE A 1 100 ? -4.055 1.617 -11.654 1.00 85.56 100 ILE A O 1
ATOM 766 N N . ARG A 1 101 ? -5.596 0.008 -11.842 1.00 85.56 101 ARG A N 1
ATOM 767 C CA . ARG A 1 101 ? -5.557 -0.018 -13.312 1.00 85.56 101 ARG A CA 1
ATOM 768 C C . ARG A 1 101 ? -6.016 1.305 -13.932 1.00 85.56 101 ARG A C 1
ATOM 770 O O . ARG A 1 101 ? -5.431 1.734 -14.924 1.00 85.56 101 ARG A O 1
ATOM 777 N N . MET A 1 102 ? -7.052 1.928 -13.372 1.00 88.31 102 MET A N 1
ATOM 778 C CA . MET A 1 102 ? -7.666 3.146 -13.916 1.00 88.31 102 MET A CA 1
ATOM 779 C C . MET A 1 102 ? -6.935 4.425 -13.488 1.00 88.31 102 MET A C 1
ATOM 781 O O . MET A 1 102 ? -6.690 5.299 -14.318 1.00 88.31 102 MET A O 1
ATOM 785 N N . ASN A 1 103 ? -6.557 4.518 -12.214 1.00 90.56 103 ASN A N 1
ATOM 786 C CA . ASN A 1 103 ? -6.033 5.730 -11.581 1.00 90.56 103 ASN A CA 1
ATOM 787 C C . ASN A 1 103 ? -4.502 5.713 -11.450 1.00 90.56 103 ASN A C 1
ATOM 789 O O . ASN A 1 103 ? -3.872 6.770 -11.424 1.00 90.56 103 ASN A O 1
ATOM 793 N N . CYS A 1 104 ? -3.885 4.524 -11.439 1.00 87.94 104 CYS A N 1
ATOM 794 C CA . CYS A 1 104 ? -2.437 4.333 -11.300 1.00 87.94 104 CYS A CA 1
ATOM 795 C C . CYS A 1 104 ? -1.811 3.593 -12.505 1.00 87.94 104 CYS A C 1
ATOM 797 O O . CYS A 1 104 ? -1.074 2.617 -12.320 1.00 87.94 104 CYS A O 1
ATOM 799 N N . PRO A 1 105 ? -2.016 4.051 -13.758 1.00 83.38 105 PRO A N 1
ATOM 800 C CA . PRO A 1 105 ? -1.631 3.301 -14.959 1.00 83.38 105 PRO A CA 1
ATOM 801 C C . PRO A 1 105 ? -0.124 3.017 -15.055 1.00 83.38 105 PRO A C 1
ATOM 803 O O . PRO A 1 105 ? 0.282 1.985 -15.588 1.00 83.38 105 PRO A O 1
ATOM 806 N N . ALA A 1 106 ? 0.723 3.895 -14.510 1.00 80.88 106 ALA A N 1
ATOM 807 C CA . ALA A 1 106 ? 2.168 3.674 -14.450 1.00 80.88 106 ALA A CA 1
ATOM 808 C C . ALA A 1 106 ? 2.546 2.522 -13.500 1.00 80.88 106 ALA A C 1
ATOM 810 O O . ALA A 1 106 ? 3.401 1.704 -13.843 1.00 80.88 106 ALA A O 1
ATOM 811 N N . ALA A 1 107 ? 1.879 2.426 -12.344 1.00 78.12 107 ALA A N 1
ATOM 812 C CA . ALA A 1 107 ? 2.067 1.334 -11.394 1.00 78.12 107 ALA A CA 1
ATOM 813 C C . ALA A 1 107 ? 1.561 0.004 -11.976 1.00 78.12 107 ALA A C 1
ATOM 815 O O . ALA A 1 107 ? 2.268 -1.004 -11.907 1.00 78.12 107 ALA A O 1
ATOM 816 N N . TYR A 1 108 ? 0.385 0.027 -12.619 1.00 76.38 108 TYR A N 1
ATOM 817 C CA . TYR A 1 108 ? -0.210 -1.138 -13.277 1.00 76.38 108 TYR A CA 1
ATOM 818 C C . TYR A 1 108 ? 0.663 -1.671 -14.419 1.00 76.38 108 TYR A C 1
ATOM 820 O O . TYR A 1 108 ? 0.954 -2.863 -14.469 1.00 76.38 108 TYR A O 1
ATO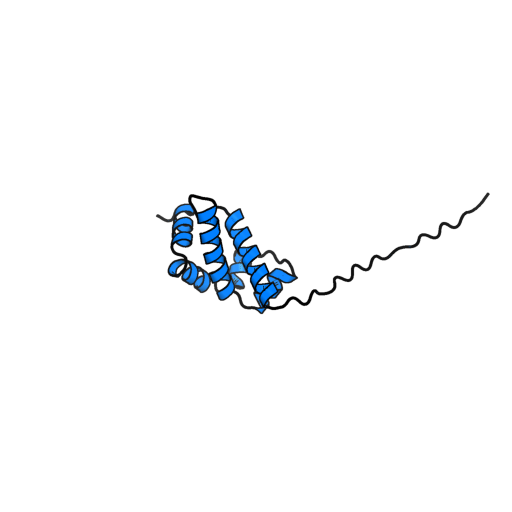M 828 N N . LYS A 1 109 ? 1.158 -0.791 -15.300 1.00 76.75 109 LYS A N 1
ATOM 829 C CA . LYS A 1 109 ? 2.055 -1.176 -16.399 1.00 76.75 109 LYS A CA 1
ATOM 830 C C . LYS A 1 109 ? 3.346 -1.819 -15.890 1.00 76.75 109 LYS A C 1
ATOM 832 O O . LYS A 1 109 ? 3.809 -2.804 -16.456 1.00 76.75 109 LYS A O 1
ATOM 837 N N . ALA A 1 110 ? 3.937 -1.272 -14.829 1.00 70.06 110 ALA A N 1
ATOM 838 C CA . ALA A 1 110 ? 5.142 -1.850 -14.245 1.00 70.06 110 ALA A CA 1
ATOM 839 C C . ALA A 1 110 ? 4.860 -3.222 -13.599 1.00 70.06 110 ALA A C 1
ATOM 841 O O . ALA A 1 110 ? 5.656 -4.152 -13.730 1.00 70.06 110 ALA A O 1
ATOM 842 N N . TRP A 1 111 ? 3.685 -3.388 -12.982 1.00 67.69 111 TRP A N 1
ATOM 843 C CA . TRP A 1 111 ? 3.250 -4.672 -12.434 1.00 67.69 111 TRP A CA 1
ATOM 844 C C . TRP A 1 111 ? 3.054 -5.736 -13.525 1.00 67.69 111 TRP A C 1
ATOM 846 O O . TRP A 1 111 ? 3.627 -6.825 -13.418 1.00 67.69 111 TRP A O 1
ATOM 856 N N . SER A 1 112 ? 2.322 -5.422 -14.599 1.00 65.56 112 SER A N 1
ATOM 857 C CA . SER A 1 112 ? 2.040 -6.365 -15.692 1.00 65.56 112 SER A CA 1
ATOM 858 C C . SER A 1 112 ? 3.314 -6.828 -16.410 1.00 65.56 112 SER A C 1
ATOM 860 O O . SER A 1 112 ? 3.449 -7.998 -16.756 1.00 65.56 112 SER A O 1
ATOM 862 N N . GLN A 1 113 ? 4.301 -5.940 -16.558 1.00 65.75 113 GLN A N 1
ATOM 863 C CA . GLN A 1 113 ? 5.605 -6.275 -17.141 1.00 65.75 113 GLN A CA 1
ATOM 864 C C . GLN A 1 113 ? 6.448 -7.190 -16.241 1.00 65.75 113 GLN A C 1
ATOM 866 O O . GLN A 1 113 ? 7.205 -8.019 -16.739 1.00 65.75 113 GLN A O 1
ATOM 871 N N . SER A 1 114 ? 6.313 -7.072 -14.918 1.00 57.12 114 SER A N 1
ATOM 872 C CA . SER A 1 114 ? 7.087 -7.865 -13.951 1.00 57.12 114 SER A CA 1
ATOM 873 C C . SER A 1 114 ? 6.530 -9.269 -13.676 1.00 57.12 114 SER A C 1
ATOM 875 O O . SER A 1 114 ? 7.215 -10.092 -13.066 1.00 57.12 114 SER A O 1
ATOM 877 N N . THR A 1 115 ? 5.295 -9.544 -14.108 1.00 56.09 115 THR A N 1
ATOM 878 C CA . THR A 1 115 ? 4.597 -10.831 -13.925 1.00 56.09 115 THR A CA 1
ATOM 879 C C . THR A 1 115 ? 4.589 -11.700 -15.186 1.00 56.09 115 THR A C 1
ATOM 881 O O . THR A 1 115 ? 4.050 -12.801 -15.156 1.00 56.09 115 THR A O 1
ATOM 884 N N . GLY A 1 116 ? 5.225 -11.252 -16.278 1.00 47.97 116 GLY A N 1
ATOM 885 C CA . GLY A 1 116 ? 5.303 -12.011 -17.531 1.00 47.97 116 GLY A CA 1
ATOM 886 C C . GLY A 1 116 ? 3.990 -12.063 -18.320 1.00 47.97 116 GLY A C 1
ATOM 887 O O . GLY A 1 116 ? 3.852 -12.909 -19.195 1.00 47.97 116 GLY A O 1
ATOM 888 N N . GLY A 1 117 ? 3.031 -11.181 -18.021 1.00 43.12 117 GLY A N 1
ATOM 889 C CA . GLY A 1 117 ? 1.769 -11.080 -18.752 1.00 43.12 117 GLY A CA 1
ATOM 890 C C . GLY A 1 117 ? 1.937 -10.304 -20.057 1.00 43.12 117 GLY A C 1
ATOM 891 O O . GLY A 1 117 ? 1.667 -9.102 -20.095 1.00 43.12 117 GLY A O 1
ATOM 892 N N . GLY A 1 118 ? 2.404 -10.999 -21.094 1.00 38.72 118 GLY A N 1
ATOM 893 C CA . GLY A 1 118 ? 2.368 -10.600 -22.502 1.00 38.72 118 GLY A CA 1
ATOM 894 C C . GLY A 1 118 ? 1.815 -11.738 -23.343 1.00 38.72 118 GLY A C 1
ATOM 895 O O . GLY A 1 118 ? 2.197 -12.894 -23.059 1.00 38.72 118 GLY A O 1
#

Radius of gyration: 21.8 Å; chains: 1; bounding box: 39×29×83 Å

Organism: NCBI:txid2602016

pLDDT: mean 75.39, std 16.61, range [35.91, 95.25]

Sequence (118 aa):
MRGKILTILLGVVVVACSAVNRSDEEIDAEFTRQAVLGCVSHGKHGTTPEALRKNCQCVAHEELLGTPPNIRRLLVEHRMTLTAEEFANIYDSDRVNAGIRMNCPAAYKAWSQSTGGG

Foldseek 3Di:
DDDDPDPPPPPPPPPPPPQPPDDLVRLLVQQLVVQLVVQVVVPQQDPDPVRSSVLSSQLSVLVSVFADSVRSCCCRRVVDDDDPVSVVVRTVVVSSLVSCVPVRVSRVVSVCVVVPND